Protein AF-A0A0N4WPA4-F1 (afdb_monomer)

Structure (mmCIF, N/CA/C/O backbone):
data_AF-A0A0N4WPA4-F1
#
_entry.id   AF-A0A0N4WPA4-F1
#
loop_
_atom_site.group_PDB
_atom_site.id
_atom_site.type_symbol
_atom_site.label_atom_id
_atom_site.label_alt_id
_atom_site.label_comp_id
_atom_site.label_asym_id
_atom_site.label_entity_id
_atom_site.label_seq_id
_atom_site.pdbx_PDB_ins_code
_atom_site.Cartn_x
_atom_site.Cartn_y
_atom_site.Cartn_z
_atom_site.occupancy
_atom_site.B_iso_or_equiv
_atom_site.auth_seq_id
_atom_site.auth_comp_id
_atom_site.auth_asym_id
_atom_site.auth_atom_id
_atom_site.pdbx_PDB_model_num
ATOM 1 N N . MET A 1 1 ? 16.929 13.383 -4.231 1.00 65.62 1 MET A N 1
ATOM 2 C CA . MET A 1 1 ? 15.760 14.292 -4.254 1.00 65.62 1 MET A CA 1
ATOM 3 C C . MET A 1 1 ? 14.471 13.549 -4.596 1.00 65.62 1 MET A C 1
ATOM 5 O O . MET A 1 1 ? 13.551 13.613 -3.799 1.00 65.62 1 MET A O 1
ATOM 9 N N . LEU A 1 2 ? 14.405 12.809 -5.712 1.00 80.56 2 LEU A N 1
ATOM 10 C CA . LEU A 1 2 ? 13.180 12.105 -6.124 1.00 80.56 2 LEU A CA 1
ATOM 11 C C . LEU A 1 2 ? 12.723 11.009 -5.141 1.00 80.56 2 LEU A C 1
ATOM 13 O O . LEU A 1 2 ? 11.543 10.954 -4.820 1.00 80.56 2 LEU A O 1
ATOM 17 N N . GLU A 1 3 ? 13.643 10.193 -4.616 1.00 82.75 3 GLU A N 1
ATOM 18 C CA . GLU A 1 3 ? 13.285 9.156 -3.630 1.00 82.75 3 GLU A CA 1
ATOM 19 C C . GLU A 1 3 ? 12.737 9.751 -2.328 1.00 82.75 3 GLU A C 1
ATOM 21 O O . GLU A 1 3 ? 11.674 9.350 -1.883 1.00 82.75 3 GLU A O 1
ATOM 26 N N . GLN A 1 4 ? 13.339 10.822 -1.803 1.00 86.81 4 GLN A N 1
ATOM 27 C CA . GLN A 1 4 ? 12.807 11.513 -0.619 1.00 86.81 4 GLN A CA 1
ATOM 28 C C . GLN A 1 4 ? 11.392 12.076 -0.835 1.00 86.81 4 GLN A C 1
ATOM 30 O O . GLN A 1 4 ? 10.603 12.133 0.103 1.00 86.81 4 GLN A O 1
ATOM 35 N N . ILE A 1 5 ? 11.063 12.520 -2.054 1.00 90.19 5 ILE A N 1
ATOM 36 C CA . ILE A 1 5 ? 9.708 12.986 -2.387 1.00 90.19 5 ILE A CA 1
ATOM 37 C C . ILE A 1 5 ? 8.731 11.805 -2.397 1.00 90.19 5 ILE A C 1
ATOM 39 O O . ILE A 1 5 ? 7.634 11.926 -1.857 1.00 90.19 5 ILE A O 1
ATOM 43 N N . LYS A 1 6 ? 9.132 10.658 -2.961 1.00 86.88 6 LYS A N 1
ATOM 44 C CA . LYS A 1 6 ? 8.326 9.429 -2.930 1.00 86.88 6 LYS A CA 1
ATOM 45 C C . LYS A 1 6 ? 8.116 8.937 -1.503 1.00 86.88 6 LYS A C 1
ATOM 47 O O . 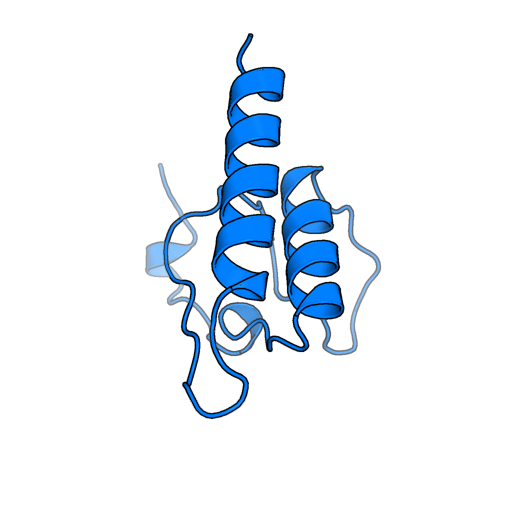LYS A 1 6 ? 6.998 8.590 -1.156 1.00 86.88 6 LYS A O 1
ATOM 52 N N . ASP A 1 7 ? 9.154 8.938 -0.676 1.00 90.44 7 ASP A N 1
ATOM 53 C CA . ASP A 1 7 ? 9.068 8.500 0.720 1.00 90.44 7 ASP A CA 1
ATOM 54 C C . ASP A 1 7 ? 8.106 9.390 1.510 1.00 90.44 7 ASP A C 1
ATOM 56 O O . ASP A 1 7 ? 7.222 8.891 2.196 1.00 90.44 7 ASP A O 1
ATOM 60 N N . LYS A 1 8 ? 8.197 10.716 1.331 1.00 93.75 8 LYS A N 1
ATOM 61 C CA . LYS A 1 8 ? 7.231 11.658 1.914 1.00 93.75 8 LYS A CA 1
ATOM 62 C C . LYS A 1 8 ? 5.802 11.388 1.453 1.00 93.75 8 LYS A C 1
ATOM 64 O O . LYS A 1 8 ? 4.890 11.474 2.265 1.00 93.75 8 LYS A O 1
ATOM 69 N N . PHE A 1 9 ? 5.608 11.076 0.172 1.00 91.81 9 PHE A N 1
ATOM 70 C CA . PHE A 1 9 ? 4.294 10.711 -0.353 1.00 91.81 9 PHE A CA 1
ATOM 71 C C . PHE A 1 9 ? 3.743 9.449 0.325 1.00 91.81 9 PHE A C 1
ATOM 73 O O . PHE A 1 9 ? 2.607 9.473 0.788 1.00 91.81 9 PHE A O 1
ATOM 80 N N . TRP A 1 10 ? 4.538 8.379 0.421 1.00 92.56 10 TRP A N 1
ATOM 81 C CA . TRP A 1 10 ? 4.109 7.122 1.044 1.00 92.56 10 TRP A CA 1
ATOM 82 C C . TRP A 1 10 ? 3.804 7.286 2.531 1.00 92.56 10 TRP A C 1
ATOM 84 O O . TRP A 1 10 ? 2.760 6.825 2.977 1.00 92.56 10 TRP A O 1
ATOM 94 N N . ASN A 1 11 ? 4.647 8.014 3.265 1.00 94.00 11 ASN A N 1
ATOM 95 C CA . ASN A 1 11 ? 4.415 8.294 4.682 1.00 94.00 11 ASN A CA 1
ATOM 96 C C . ASN A 1 11 ? 3.125 9.096 4.901 1.00 94.00 11 ASN A C 1
ATOM 98 O O . ASN A 1 11 ? 2.351 8.784 5.796 1.00 94.00 11 ASN A O 1
ATOM 102 N N . LEU A 1 12 ? 2.873 10.110 4.066 1.00 95.31 12 LEU A N 1
ATOM 103 C CA . LEU A 1 12 ? 1.652 10.909 4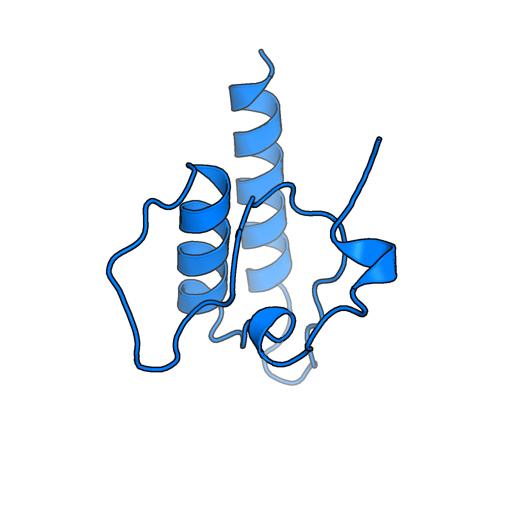.167 1.00 95.31 12 LEU A CA 1
ATOM 104 C C . LEU A 1 12 ? 0.405 10.089 3.816 1.00 95.31 12 LEU A C 1
ATOM 106 O O . LEU A 1 12 ? -0.636 10.255 4.444 1.00 95.31 12 LEU A O 1
ATOM 110 N N . LEU A 1 13 ? 0.493 9.220 2.806 1.00 93.50 13 LEU A N 1
ATOM 111 C CA . LEU A 1 13 ? -0.608 8.333 2.439 1.00 93.50 13 LEU A CA 1
ATOM 112 C C . LEU A 1 13 ? -0.939 7.368 3.585 1.00 93.50 13 LEU A C 1
ATOM 114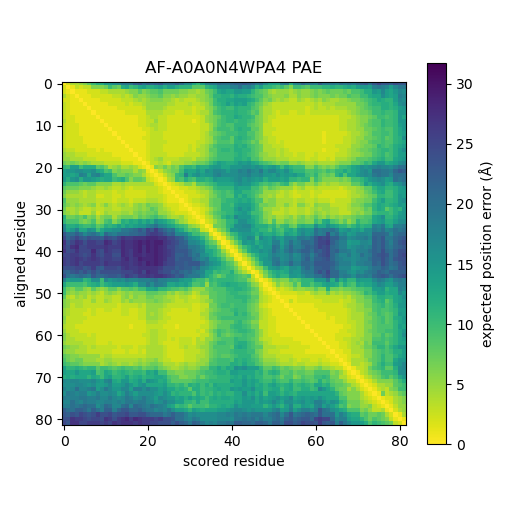 O O . LEU A 1 13 ? -2.113 7.183 3.898 1.00 93.50 13 LEU A O 1
ATOM 118 N N . ASP A 1 14 ? 0.084 6.791 4.212 1.00 93.31 14 ASP 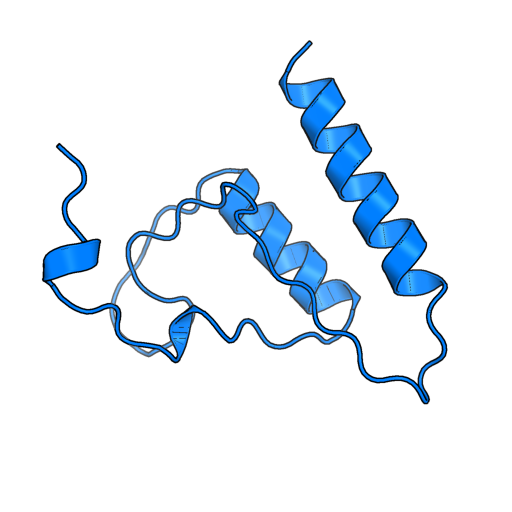A N 1
ATOM 119 C CA . ASP A 1 14 ? -0.048 5.890 5.358 1.00 93.31 14 ASP A CA 1
ATOM 120 C C . ASP A 1 14 ? -0.728 6.582 6.550 1.00 93.31 14 ASP A C 1
ATOM 122 O O . ASP A 1 14 ? -1.777 6.128 7.011 1.00 93.31 14 ASP A O 1
ATOM 126 N N . GLU A 1 15 ? -0.216 7.751 6.949 1.00 94.69 15 GLU A N 1
ATOM 127 C CA . GLU A 1 15 ? -0.777 8.581 8.022 1.00 94.69 15 GLU A CA 1
ATOM 128 C C . GLU A 1 15 ? -2.249 8.921 7.761 1.00 94.69 15 GLU A C 1
ATOM 130 O O . GLU A 1 15 ? -3.109 8.722 8.619 1.00 94.69 15 GLU A O 1
ATOM 135 N N . LYS A 1 16 ? -2.572 9.377 6.544 1.00 92.88 16 LYS A N 1
ATOM 136 C CA . LYS A 1 16 ? -3.944 9.763 6.192 1.00 92.88 16 LYS A CA 1
ATOM 137 C C . LYS A 1 16 ? -4.902 8.586 6.140 1.00 92.88 16 LYS A C 1
ATOM 139 O O . LYS A 1 16 ? -6.085 8.773 6.392 1.00 92.88 16 LYS A O 1
ATOM 144 N N . THR A 1 17 ? -4.409 7.393 5.828 1.00 91.94 17 THR A N 1
ATOM 145 C CA . THR A 1 17 ? -5.230 6.176 5.831 1.00 91.94 17 THR A CA 1
ATOM 146 C C . THR A 1 17 ? -5.513 5.724 7.261 1.00 91.94 17 THR A C 1
ATOM 148 O O . THR A 1 17 ? -6.647 5.366 7.562 1.00 91.94 17 THR A O 1
ATOM 151 N N . ALA A 1 18 ? -4.526 5.834 8.158 1.00 90.81 18 ALA A N 1
ATOM 152 C CA . ALA A 1 18 ? -4.680 5.516 9.578 1.00 90.81 18 ALA A CA 1
ATOM 153 C C . ALA A 1 18 ? -5.671 6.442 10.313 1.00 90.81 18 ALA A C 1
ATOM 155 O O . ALA A 1 18 ? -6.270 6.037 11.307 1.00 90.81 18 ALA A O 1
ATOM 156 N N . GLU A 1 19 ? -5.843 7.682 9.843 1.00 91.25 19 GLU A N 1
ATOM 157 C CA . GLU A 1 19 ? -6.812 8.643 10.393 1.00 91.25 19 GLU A CA 1
ATOM 158 C C . GLU A 1 19 ? -8.275 8.310 10.042 1.00 91.25 19 GLU A C 1
ATOM 160 O O . GLU A 1 19 ? -9.190 8.824 10.692 1.00 91.25 19 GLU A O 1
ATOM 165 N N . VAL A 1 20 ? -8.519 7.477 9.024 1.00 89.62 20 VAL A N 1
ATOM 166 C CA . VAL A 1 20 ? -9.881 7.133 8.598 1.00 89.62 20 VAL A CA 1
ATOM 167 C C . VAL A 1 20 ? -10.523 6.182 9.605 1.00 89.62 20 VAL A C 1
ATOM 169 O O . VAL A 1 20 ? -9.942 5.182 10.027 1.00 89.62 20 VAL A O 1
ATOM 172 N N . LEU A 1 21 ? -11.764 6.480 9.990 1.00 81.31 21 LEU A N 1
ATOM 173 C CA . LEU A 1 21 ? -12.512 5.647 10.924 1.00 81.31 21 LEU A CA 1
ATOM 174 C C . LEU A 1 21 ? -12.812 4.274 10.306 1.00 81.31 21 LEU A C 1
ATOM 17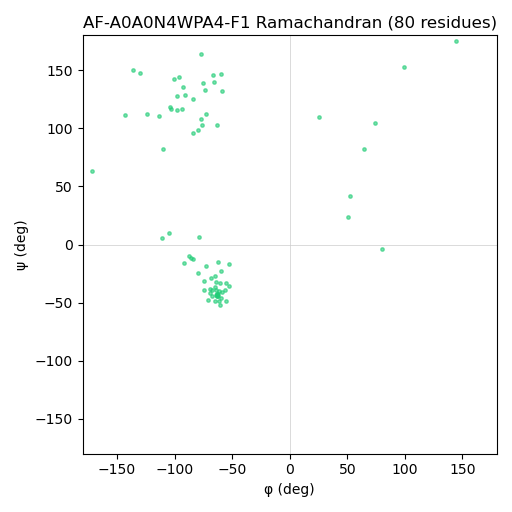6 O O . LEU A 1 21 ? -13.262 4.181 9.170 1.00 81.31 21 LEU A O 1
ATOM 180 N N . LEU A 1 22 ? -12.701 3.211 11.109 1.00 71.75 22 LEU A N 1
ATOM 181 C CA . LEU A 1 22 ? -13.015 1.815 10.739 1.00 71.75 22 LEU A CA 1
ATOM 182 C C . LEU A 1 22 ? -14.416 1.592 10.129 1.00 71.75 22 LEU A C 1
ATOM 184 O O . LEU A 1 22 ? -14.679 0.534 9.566 1.00 71.75 22 LEU A O 1
ATOM 188 N N . GLN A 1 23 ? -15.332 2.547 10.293 1.00 74.62 23 GLN A N 1
ATOM 189 C CA . GLN A 1 23 ? -16.705 2.486 9.783 1.00 74.62 23 GLN A CA 1
ATOM 190 C C . GLN A 1 23 ? -16.832 3.021 8.348 1.00 74.62 23 GLN A C 1
ATOM 192 O O . GLN A 1 23 ? -17.881 2.855 7.726 1.00 74.62 23 GLN A O 1
ATOM 197 N N . GLU A 1 24 ? -15.785 3.653 7.816 1.00 79.56 24 GLU A N 1
ATOM 198 C CA . GLU A 1 24 ? -15.756 4.227 6.476 1.00 79.56 24 GLU A CA 1
ATOM 199 C C . GLU A 1 24 ? -15.029 3.299 5.495 1.00 79.56 24 GLU A C 1
ATOM 201 O O . GLU A 1 24 ? -14.044 2.638 5.825 1.00 79.56 24 GLU A O 1
ATOM 206 N N . ALA A 1 25 ? -15.524 3.232 4.258 1.00 83.38 25 ALA A N 1
ATOM 207 C CA . ALA A 1 25 ? -14.874 2.468 3.202 1.00 83.38 25 ALA A CA 1
ATOM 208 C C . ALA A 1 25 ? -13.767 3.304 2.545 1.00 83.38 25 ALA A C 1
ATOM 210 O O . ALA A 1 25 ? -14.033 4.386 2.020 1.00 83.38 25 ALA A O 1
ATOM 211 N N . ILE A 1 26 ? -12.543 2.773 2.511 1.00 88.38 26 ILE A N 1
ATOM 212 C CA . ILE A 1 26 ? -11.395 3.418 1.865 1.00 88.38 26 ILE A CA 1
ATOM 213 C C . ILE A 1 26 ? -11.191 2.829 0.472 1.00 88.38 26 ILE A C 1
ATOM 215 O O . ILE A 1 26 ? -11.057 1.616 0.300 1.00 88.38 26 ILE A O 1
ATOM 219 N N . VAL A 1 27 ? -11.116 3.703 -0.533 1.00 88.12 27 VAL A N 1
ATOM 220 C CA . VAL A 1 27 ? -10.700 3.339 -1.891 1.00 88.12 27 VAL A CA 1
ATOM 221 C C . VAL A 1 27 ? -9.527 4.219 -2.294 1.00 88.12 27 VAL A C 1
ATOM 223 O O . VAL A 1 27 ? -9.687 5.416 -2.520 1.00 88.12 27 VAL A O 1
ATOM 226 N N . VAL A 1 28 ? -8.349 3.610 -2.435 1.00 87.94 28 VAL A N 1
ATOM 227 C CA . VAL A 1 28 ? -7.162 4.278 -2.979 1.00 87.94 28 VAL A CA 1
ATOM 228 C C . VAL A 1 28 ? -7.019 3.922 -4.450 1.00 87.94 28 VAL A C 1
ATOM 230 O O . VAL A 1 28 ? -6.816 2.763 -4.813 1.00 87.94 28 VAL A O 1
ATOM 233 N N . ALA A 1 29 ? -7.133 4.932 -5.308 1.00 87.88 29 ALA A N 1
ATOM 234 C CA . ALA A 1 29 ? -7.038 4.789 -6.753 1.00 87.88 29 ALA A CA 1
ATOM 235 C C . ALA A 1 29 ? -6.064 5.816 -7.337 1.00 87.88 29 ALA A C 1
ATOM 237 O O . ALA A 1 29 ? -5.940 6.935 -6.847 1.00 87.88 29 ALA A O 1
ATOM 238 N N . GLY A 1 30 ? -5.378 5.432 -8.410 1.00 85.69 30 GLY A N 1
ATOM 239 C CA . GLY A 1 30 ? -4.408 6.279 -9.098 1.00 85.69 30 GLY A CA 1
ATOM 240 C C . GLY A 1 30 ? -3.233 5.474 -9.641 1.00 85.69 30 GLY A C 1
ATOM 241 O O . GLY A 1 30 ? -3.114 4.269 -9.408 1.00 85.69 30 GLY A O 1
ATOM 242 N N . ASN A 1 31 ? -2.349 6.142 -10.379 1.00 82.12 31 ASN A N 1
ATOM 243 C CA . ASN A 1 31 ? -1.082 5.547 -10.781 1.00 82.12 31 ASN A CA 1
ATOM 244 C C . ASN A 1 31 ? -0.050 5.723 -9.657 1.00 82.12 31 ASN A C 1
ATOM 246 O O . ASN A 1 31 ? 0.609 6.754 -9.566 1.00 82.12 31 ASN A O 1
ATOM 250 N N . LEU A 1 32 ? 0.104 4.697 -8.820 1.00 82.50 32 LEU A N 1
ATOM 251 C CA . LEU A 1 32 ? 1.088 4.681 -7.731 1.00 82.50 32 LEU A CA 1
ATOM 252 C C . LEU A 1 32 ? 2.517 4.357 -8.212 1.00 82.50 32 LEU A C 1
ATOM 254 O O . LEU A 1 32 ? 3.412 4.163 -7.392 1.00 82.50 32 LEU A O 1
ATOM 258 N N . ASN A 1 33 ? 2.745 4.263 -9.532 1.00 77.00 33 ASN A N 1
ATOM 259 C CA . ASN A 1 33 ? 4.030 3.919 -10.155 1.00 77.00 33 ASN A CA 1
ATOM 260 C C . ASN A 1 33 ? 4.679 2.641 -9.587 1.00 77.00 33 ASN A C 1
ATOM 262 O O . ASN A 1 33 ? 5.898 2.453 -9.655 1.00 77.00 33 ASN A O 1
ATOM 266 N N . GLY A 1 34 ? 3.862 1.755 -9.017 1.00 68.38 34 GLY A N 1
ATOM 267 C CA . GLY A 1 34 ? 4.229 0.375 -8.769 1.00 68.38 34 GLY A CA 1
ATOM 268 C C . GLY A 1 34 ? 4.149 -0.356 -10.089 1.00 68.38 34 GLY A C 1
ATOM 269 O O . GLY A 1 34 ? 3.054 -0.588 -10.604 1.00 68.38 34 GLY A O 1
ATOM 270 N N . HIS A 1 35 ? 5.310 -0.692 -10.642 1.00 58.47 35 HIS A N 1
ATOM 271 C CA . HIS A 1 35 ? 5.350 -1.528 -11.826 1.00 58.47 35 HIS A CA 1
ATOM 272 C C . HIS A 1 35 ? 5.075 -2.948 -11.363 1.00 58.47 35 HIS A C 1
ATOM 274 O O . HIS A 1 35 ? 5.913 -3.593 -10.736 1.00 58.47 35 HIS A O 1
ATOM 280 N N . LYS A 1 36 ? 3.844 -3.383 -11.599 1.00 53.22 36 LYS A N 1
ATOM 281 C CA . LYS A 1 36 ? 3.435 -4.773 -11.473 1.00 53.22 36 LYS A CA 1
ATOM 282 C C . LYS A 1 36 ? 3.181 -5.243 -12.890 1.00 53.22 36 LYS A C 1
ATOM 284 O O . LYS A 1 36 ? 2.040 -5.218 -13.352 1.00 53.22 36 LYS A O 1
ATOM 289 N N . ASP A 1 37 ? 4.251 -5.614 -13.587 1.00 47.41 37 ASP A N 1
ATOM 290 C CA . ASP A 1 37 ? 4.079 -6.499 -14.728 1.00 47.41 37 ASP A CA 1
ATOM 291 C C . ASP A 1 37 ? 3.524 -7.804 -14.169 1.00 47.41 37 ASP A C 1
ATOM 293 O O . ASP A 1 37 ? 4.227 -8.589 -13.545 1.00 47.41 37 ASP A O 1
ATOM 297 N N . VAL A 1 38 ? 2.215 -7.962 -14.364 1.00 43.72 38 VAL A N 1
ATOM 298 C CA . VAL A 1 38 ? 1.416 -9.143 -14.046 1.00 43.72 38 VAL A CA 1
ATOM 299 C C . VAL A 1 38 ? 1.144 -9.353 -12.545 1.00 43.72 38 VAL A C 1
ATOM 301 O O . VAL A 1 38 ? 1.974 -9.771 -11.753 1.00 43.72 38 VAL A O 1
ATOM 304 N N . ALA A 1 39 ? -0.103 -9.033 -12.189 1.00 49.72 39 ALA A N 1
ATOM 305 C CA . ALA A 1 39 ? -0.926 -9.572 -11.105 1.00 49.72 39 ALA A CA 1
ATOM 306 C C . ALA A 1 39 ? -0.227 -10.190 -9.871 1.00 49.72 39 ALA A C 1
ATOM 308 O O . ALA A 1 39 ? 0.235 -11.327 -9.878 1.00 49.72 39 ALA A O 1
ATOM 309 N N . ALA A 1 40 ? -0.324 -9.491 -8.738 1.00 51.97 40 ALA A N 1
ATOM 310 C CA . ALA A 1 40 ? -0.133 -10.086 -7.420 1.00 51.97 40 ALA A CA 1
ATOM 311 C C . ALA A 1 40 ? -1.127 -11.239 -7.169 1.00 51.97 40 ALA A C 1
ATOM 313 O O . ALA A 1 40 ? -2.339 -11.067 -7.323 1.00 51.97 40 ALA A O 1
ATOM 314 N N . MET A 1 41 ? -0.560 -12.350 -6.689 1.00 51.03 41 MET A N 1
ATOM 315 C CA . MET A 1 41 ? -1.189 -13.458 -5.960 1.00 51.03 41 MET A CA 1
ATOM 316 C C . MET A 1 41 ? -2.225 -14.287 -6.731 1.00 51.03 41 MET A C 1
ATOM 318 O O . MET A 1 41 ? -3.435 -14.137 -6.569 1.00 51.03 41 MET A O 1
ATOM 322 N N . GLY A 1 42 ? -1.717 -15.242 -7.515 1.00 38.50 42 GLY A N 1
ATOM 323 C CA . GLY A 1 42 ? -2.522 -16.271 -8.171 1.00 38.50 42 GLY A CA 1
ATOM 324 C C . GLY A 1 42 ? -1.694 -17.369 -8.845 1.00 38.50 42 GLY A C 1
ATOM 325 O O . GLY A 1 42 ? -1.763 -17.527 -10.055 1.00 38.50 42 GLY A O 1
ATOM 326 N N . GLY A 1 43 ? -0.915 -18.134 -8.075 1.00 41.44 43 GLY A N 1
ATOM 327 C CA . GLY A 1 43 ? -0.607 -19.537 -8.401 1.00 41.44 43 GLY A CA 1
ATOM 328 C C . GLY A 1 43 ? 0.479 -19.883 -9.430 1.00 41.44 43 GLY A C 1
ATOM 329 O O . GLY A 1 43 ? 0.752 -21.068 -9.574 1.00 41.44 43 GLY A O 1
ATOM 330 N N . PHE A 1 44 ? 1.129 -18.940 -10.117 1.00 41.19 44 PHE A N 1
ATOM 331 C CA . PHE A 1 44 ? 2.158 -19.287 -11.110 1.00 41.19 44 PHE A CA 1
ATOM 332 C C . PHE A 1 44 ? 3.326 -18.289 -11.108 1.00 41.19 44 PHE A C 1
ATOM 334 O O . PHE A 1 44 ? 3.163 -17.153 -11.538 1.00 41.19 44 PHE A O 1
ATOM 341 N N . GLY A 1 45 ? 4.508 -18.729 -10.662 1.00 42.47 45 GLY A N 1
ATOM 342 C CA . GLY A 1 45 ? 5.795 -18.064 -10.927 1.00 42.47 45 GLY A CA 1
ATOM 343 C C . GLY A 1 45 ? 6.368 -17.166 -9.819 1.00 42.47 45 GLY A C 1
ATOM 344 O O . GLY A 1 45 ? 5.643 -16.616 -8.995 1.00 42.47 45 GLY A O 1
ATOM 345 N N . TYR A 1 46 ? 7.702 -17.056 -9.818 1.00 41.97 46 TYR A N 1
ATOM 346 C CA . TYR A 1 46 ? 8.523 -16.180 -8.970 1.00 41.97 46 TYR A CA 1
ATOM 347 C C . TYR A 1 46 ? 8.778 -14.859 -9.723 1.00 41.97 46 TYR A C 1
ATOM 349 O O . TYR A 1 46 ? 9.114 -14.906 -10.906 1.00 41.97 46 TYR A O 1
ATOM 357 N N . TRP A 1 47 ? 8.643 -13.699 -9.066 1.00 62.62 47 TRP A N 1
ATOM 358 C CA . TRP A 1 47 ? 8.680 -12.373 -9.715 1.00 62.62 47 TRP A CA 1
ATOM 359 C C . TRP A 1 47 ? 9.528 -11.364 -8.924 1.00 62.62 47 TRP A C 1
ATOM 361 O O . TRP A 1 47 ? 9.590 -11.447 -7.699 1.00 62.62 47 TRP A O 1
ATOM 371 N N . SER A 1 48 ? 10.145 -10.387 -9.603 1.00 55.16 48 SER A N 1
ATOM 372 C CA . SER A 1 48 ? 10.847 -9.266 -8.958 1.00 55.16 48 SER A CA 1
ATOM 373 C C . SER A 1 48 ? 9.913 -8.067 -8.801 1.00 55.16 48 SER A C 1
ATOM 375 O O . SER A 1 48 ? 9.467 -7.487 -9.793 1.00 55.16 48 SER A O 1
ATOM 377 N N . LEU A 1 49 ? 9.635 -7.670 -7.564 1.00 64.56 49 LEU A N 1
ATOM 378 C CA . LEU A 1 49 ? 8.960 -6.409 -7.278 1.00 64.56 49 LEU A CA 1
ATOM 379 C C . LEU A 1 49 ? 9.958 -5.261 -7.461 1.00 64.56 49 LEU A C 1
ATOM 381 O O . LEU A 1 49 ? 11.113 -5.367 -7.056 1.00 64.56 49 LEU A O 1
ATOM 385 N N . ASN A 1 50 ? 9.525 -4.154 -8.067 1.00 74.25 50 ASN A N 1
ATOM 386 C CA . ASN A 1 50 ? 10.269 -2.908 -7.907 1.00 74.25 50 ASN A CA 1
ATOM 387 C C . ASN A 1 50 ? 9.970 -2.311 -6.520 1.00 74.25 50 ASN A C 1
ATOM 389 O O . ASN A 1 50 ? 8.974 -2.665 -5.889 1.00 74.25 50 ASN A O 1
ATOM 393 N N . THR A 1 51 ? 10.789 -1.366 -6.061 1.00 79.81 51 THR A N 1
ATOM 394 C CA . THR A 1 51 ? 10.657 -0.752 -4.726 1.00 79.81 51 THR A CA 1
ATOM 395 C C . THR A 1 51 ? 9.252 -0.195 -4.449 1.00 79.81 51 THR A C 1
ATOM 397 O O . THR A 1 51 ? 8.742 -0.303 -3.342 1.00 79.81 51 THR A O 1
ATOM 400 N N . ASN A 1 52 ? 8.571 0.360 -5.457 1.00 80.81 52 ASN A N 1
ATOM 401 C CA . ASN A 1 52 ? 7.192 0.837 -5.298 1.00 80.81 52 ASN A CA 1
ATOM 402 C C . ASN A 1 52 ? 6.169 -0.311 -5.229 1.00 80.81 52 ASN A C 1
ATOM 404 O O . ASN A 1 52 ? 5.133 -0.180 -4.586 1.00 80.81 52 ASN A O 1
ATOM 408 N N . GLY A 1 53 ? 6.433 -1.429 -5.905 1.00 81.00 53 GLY A N 1
ATOM 409 C CA . GLY A 1 53 ? 5.624 -2.640 -5.847 1.00 81.00 53 GLY A CA 1
ATOM 410 C C . GLY A 1 53 ? 5.614 -3.261 -4.452 1.00 81.00 53 GLY A C 1
ATOM 411 O O . GLY A 1 53 ? 4.545 -3.685 -4.011 1.00 81.00 53 GLY A O 1
ATOM 412 N N . GLU A 1 54 ? 6.762 -3.251 -3.767 1.00 83.06 54 GLU A N 1
ATOM 413 C CA . GLU A 1 54 ? 6.902 -3.641 -2.355 1.00 83.06 54 GLU A CA 1
ATOM 414 C C . GLU A 1 54 ? 6.138 -2.679 -1.440 1.00 83.06 54 GLU A C 1
ATOM 416 O O . GLU A 1 54 ? 5.290 -3.126 -0.674 1.00 83.06 54 GLU A O 1
ATOM 421 N N . ARG A 1 55 ? 6.320 -1.361 -1.612 1.00 87.88 55 ARG A N 1
ATOM 422 C CA . ARG A 1 55 ? 5.599 -0.337 -0.827 1.00 87.88 55 ARG A CA 1
ATOM 423 C C . ARG A 1 55 ? 4.080 -0.462 -0.922 1.00 87.88 55 ARG A C 1
ATOM 425 O O . ARG A 1 55 ? 3.389 -0.309 0.074 1.00 87.88 55 ARG A O 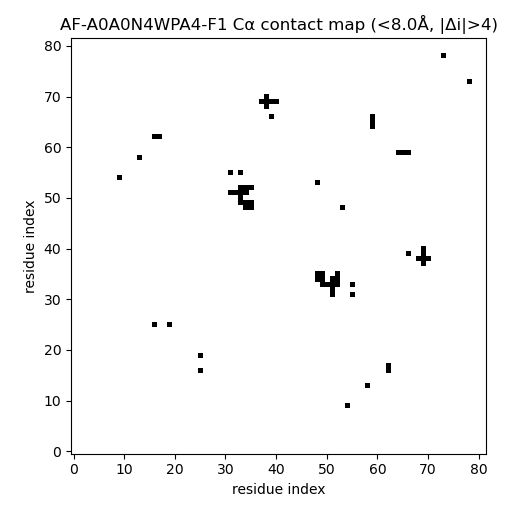1
ATOM 432 N N . ILE A 1 56 ? 3.545 -0.784 -2.104 1.00 87.69 56 ILE A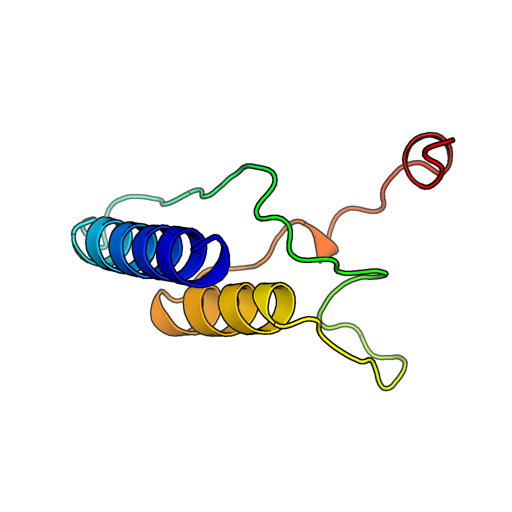 N 1
ATOM 433 C CA . ILE A 1 56 ? 2.102 -1.028 -2.276 1.00 87.69 56 ILE A CA 1
ATOM 434 C C . ILE A 1 56 ? 1.642 -2.264 -1.495 1.00 87.69 56 ILE A C 1
ATOM 436 O O . ILE A 1 56 ? 0.505 -2.289 -1.034 1.00 87.69 56 ILE A O 1
ATOM 440 N N . LEU A 1 57 ? 2.467 -3.314 -1.417 1.00 85.06 57 LEU A N 1
ATOM 441 C CA . LEU A 1 57 ? 2.115 -4.524 -0.671 1.00 85.06 57 LEU A CA 1
ATOM 442 C C . LEU A 1 57 ? 2.128 -4.255 0.831 1.00 85.06 57 LEU A C 1
ATOM 444 O O . LEU A 1 57 ? 1.153 -4.586 1.491 1.00 85.06 57 LEU A O 1
ATOM 448 N N . GLU A 1 58 ? 3.180 -3.612 1.332 1.00 89.31 58 GLU A N 1
ATOM 449 C CA . GLU A 1 58 ? 3.311 -3.243 2.744 1.00 89.31 58 GLU A CA 1
ATOM 450 C C . GLU A 1 58 ? 2.176 -2.313 3.192 1.00 89.31 58 GLU A C 1
ATOM 452 O O . GLU A 1 58 ? 1.519 -2.586 4.190 1.00 89.31 58 GLU A O 1
ATOM 457 N N . TYR A 1 59 ? 1.862 -1.285 2.397 1.00 89.94 59 TYR A N 1
ATOM 458 C CA . TYR A 1 59 ? 0.734 -0.385 2.650 1.00 89.94 59 TYR A CA 1
ATOM 459 C C . TYR A 1 59 ? -0.625 -1.106 2.641 1.00 89.94 59 TYR A C 1
ATOM 461 O O . TYR A 1 59 ? -1.512 -0.802 3.435 1.00 89.94 59 TYR A O 1
ATOM 469 N N . ALA A 1 60 ? -0.830 -2.059 1.727 1.00 88.81 60 ALA A N 1
ATOM 470 C CA . ALA A 1 60 ? -2.084 -2.806 1.690 1.00 88.81 60 ALA A CA 1
ATOM 471 C C . ALA A 1 60 ? -2.226 -3.738 2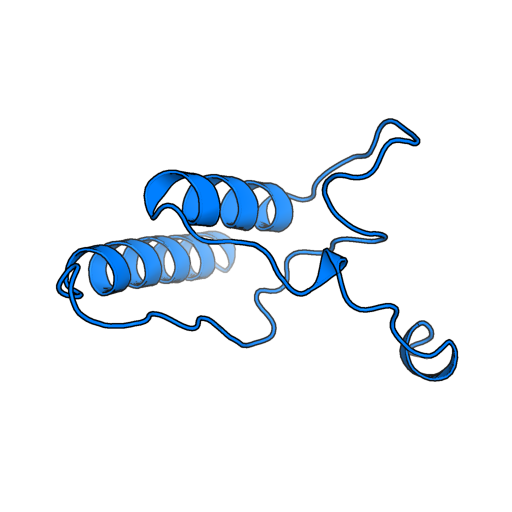.904 1.00 88.81 60 ALA A C 1
ATOM 473 O O . ALA A 1 60 ? -3.320 -3.861 3.448 1.00 88.81 60 ALA A O 1
ATOM 474 N N . ASP A 1 61 ? -1.129 -4.364 3.330 1.00 88.75 61 ASP A N 1
ATOM 475 C CA . ASP A 1 61 ? -1.090 -5.248 4.496 1.00 88.75 61 ASP A CA 1
ATOM 476 C C . ASP A 1 61 ? -1.320 -4.470 5.804 1.00 88.75 61 ASP A C 1
ATOM 478 O O . ASP A 1 61 ? -2.155 -4.872 6.614 1.00 88.75 61 ASP A O 1
ATOM 482 N N . SER A 1 62 ? -0.683 -3.301 5.972 1.00 91.19 62 SER A N 1
ATOM 483 C CA . SER A 1 62 ? -0.803 -2.479 7.188 1.00 91.19 62 SER A CA 1
ATOM 484 C C . SER A 1 62 ? -2.217 -1.940 7.434 1.00 91.19 62 SER A C 1
ATOM 486 O O . SER A 1 62 ? -2.638 -1.830 8.586 1.00 91.19 62 SER A O 1
ATOM 488 N N . HIS A 1 63 ? -2.971 -1.656 6.367 1.00 89.00 63 HIS A N 1
ATOM 489 C CA . HIS A 1 63 ? -4.336 -1.112 6.438 1.00 89.00 63 HIS A CA 1
ATOM 490 C C . HIS A 1 63 ? -5.432 -2.143 6.135 1.00 89.00 63 HIS A C 1
ATOM 492 O O . HIS A 1 63 ? -6.596 -1.772 5.978 1.00 89.00 63 HIS A O 1
ATOM 498 N N . ASN A 1 64 ? -5.089 -3.435 6.039 1.00 88.25 64 ASN A N 1
ATOM 499 C CA . ASN A 1 64 ? -6.025 -4.514 5.692 1.00 88.25 64 ASN A CA 1
ATOM 500 C C . ASN A 1 64 ? -6.819 -4.229 4.391 1.00 88.25 64 ASN A C 1
ATOM 502 O O . ASN A 1 64 ? -8.028 -4.460 4.295 1.00 88.25 64 ASN A O 1
ATOM 506 N N . LEU A 1 65 ? -6.134 -3.694 3.377 1.00 87.88 65 LEU A N 1
ATOM 507 C CA . LEU A 1 65 ? -6.702 -3.333 2.080 1.00 87.88 65 LEU A CA 1
ATOM 508 C C . LEU A 1 65 ? -6.495 -4.447 1.048 1.00 87.88 65 LEU A C 1
ATOM 510 O O . LEU A 1 65 ? -5.449 -5.089 0.964 1.00 87.88 65 LEU A O 1
ATOM 514 N N . ALA A 1 66 ? -7.477 -4.627 0.165 1.00 85.44 66 ALA A N 1
ATOM 515 C CA . ALA A 1 66 ? -7.357 -5.543 -0.964 1.00 85.44 66 ALA A CA 1
ATOM 516 C C . ALA A 1 66 ? -6.802 -4.832 -2.210 1.00 85.44 66 ALA A C 1
ATOM 518 O O . ALA A 1 66 ? -7.355 -3.838 -2.683 1.00 85.44 66 ALA A O 1
ATOM 519 N N . ILE A 1 67 ? -5.755 -5.391 -2.824 1.00 83.06 67 ILE A N 1
ATOM 520 C CA . ILE A 1 67 ? -5.236 -4.894 -4.107 1.00 83.06 67 ILE A CA 1
ATOM 521 C C . ILE A 1 67 ? -6.111 -5.421 -5.246 1.00 83.06 67 ILE A C 1
ATOM 523 O O . ILE A 1 67 ? -5.944 -6.540 -5.727 1.00 83.06 67 ILE A O 1
ATOM 527 N N . ILE A 1 68 ? -7.039 -4.589 -5.714 1.00 81.25 68 ILE A N 1
ATOM 528 C CA . ILE A 1 68 ? -8.024 -4.988 -6.729 1.00 81.25 68 ILE A CA 1
ATOM 529 C C . ILE A 1 68 ? -7.488 -4.982 -8.166 1.00 81.25 68 ILE A C 1
ATOM 531 O O . ILE A 1 68 ? -7.999 -5.719 -9.004 1.00 81.25 68 ILE A O 1
ATOM 535 N N . ASN A 1 69 ? -6.443 -4.202 -8.471 1.00 70.69 69 ASN A N 1
ATOM 536 C CA . ASN A 1 69 ? -5.930 -4.040 -9.843 1.00 70.69 69 ASN A CA 1
ATOM 537 C C . ASN A 1 69 ? -5.469 -5.373 -10.476 1.00 70.69 69 ASN A C 1
ATOM 539 O O . ASN A 1 69 ? -5.452 -5.521 -11.691 1.00 70.69 69 ASN A O 1
ATOM 543 N N . THR A 1 70 ? -5.138 -6.374 -9.659 1.00 61.41 70 THR A N 1
ATOM 544 C CA . THR A 1 70 ? -4.685 -7.704 -10.102 1.00 61.41 70 THR A CA 1
ATOM 545 C C . THR A 1 70 ? -5.837 -8.652 -10.426 1.00 61.41 70 THR A C 1
ATOM 547 O O . THR A 1 70 ? -5.632 -9.686 -11.056 1.00 61.41 70 THR A O 1
ATOM 550 N N . ARG A 1 71 ? -7.064 -8.287 -10.038 1.00 63.66 71 ARG A N 1
ATOM 551 C CA . ARG A 1 71 ? -8.296 -9.006 -10.383 1.00 63.66 71 ARG A CA 1
ATOM 552 C C . ARG A 1 71 ? -8.858 -8.575 -11.738 1.00 63.66 71 ARG A C 1
ATOM 554 O O . ARG A 1 71 ? -9.731 -9.253 -12.272 1.00 63.66 71 ARG A O 1
ATOM 561 N N . PHE A 1 72 ? -8.347 -7.483 -12.310 1.00 62.06 72 PHE A N 1
ATOM 562 C CA . PHE A 1 72 ? -8.772 -6.972 -13.607 1.00 62.06 72 PHE A CA 1
ATOM 563 C C . PHE A 1 72 ? -7.750 -7.309 -14.690 1.00 62.06 72 PHE A C 1
ATOM 565 O O . PHE A 1 72 ? -6.618 -6.828 -14.688 1.00 62.06 72 PHE A O 1
ATOM 572 N N . ARG A 1 73 ? -8.174 -8.108 -15.674 1.00 61.97 73 ARG A N 1
ATOM 573 C CA . ARG A 1 73 ? -7.399 -8.305 -16.900 1.00 61.97 73 ARG A CA 1
ATOM 574 C C . ARG A 1 73 ? -7.488 -7.030 -17.737 1.00 61.97 73 ARG A C 1
ATOM 576 O O . ARG A 1 73 ? -8.564 -6.698 -18.240 1.00 61.97 73 ARG A O 1
ATOM 583 N N . LYS A 1 74 ? -6.372 -6.310 -17.891 1.00 63.28 74 LYS A N 1
ATOM 584 C CA . LYS A 1 74 ? -6.293 -5.206 -18.858 1.00 63.28 74 LYS A CA 1
ATOM 585 C C . LYS A 1 74 ? -6.574 -5.744 -20.266 1.00 63.28 74 LYS A C 1
ATOM 587 O O . LYS A 1 74 ? -6.251 -6.888 -20.572 1.00 63.28 74 LYS A O 1
ATOM 592 N N . ARG A 1 75 ? -7.198 -4.925 -21.116 1.00 66.69 75 ARG A N 1
ATOM 593 C CA . ARG A 1 75 ? -7.311 -5.227 -22.552 1.00 66.69 75 ARG A CA 1
ATOM 594 C C . ARG A 1 75 ? -5.916 -5.178 -23.172 1.00 66.69 75 ARG A C 1
ATOM 596 O O . ARG A 1 75 ? -5.133 -4.312 -22.785 1.00 66.69 75 ARG A O 1
ATOM 603 N N . ASP A 1 76 ? -5.651 -6.029 -24.158 1.00 65.56 76 ASP A N 1
ATOM 604 C CA . ASP A 1 76 ? -4.349 -6.093 -24.840 1.00 65.56 76 ASP A CA 1
ATOM 605 C C . ASP A 1 76 ? -3.926 -4.728 -25.415 1.00 65.56 76 ASP A C 1
ATOM 607 O O . ASP A 1 76 ? -2.760 -4.351 -25.349 1.00 65.56 76 ASP A O 1
ATOM 611 N N . SER A 1 77 ? -4.895 -3.913 -25.851 1.00 70.50 77 SER A N 1
ATOM 612 C CA . SER A 1 77 ? -4.688 -2.538 -26.331 1.00 70.50 77 SER A CA 1
ATOM 613 C C . SER A 1 77 ? -4.121 -1.561 -25.291 1.00 70.50 77 SER A C 1
ATOM 615 O O . SER A 1 77 ? -3.702 -0.471 -25.656 1.00 70.50 77 SER A O 1
ATOM 617 N N . HIS A 1 78 ? -4.150 -1.902 -24.000 1.00 63.22 78 HIS A N 1
ATOM 618 C CA . HIS A 1 78 ? -3.637 -1.078 -22.897 1.00 63.22 78 HIS A CA 1
ATOM 619 C C . HIS A 1 78 ? -2.378 -1.677 -22.245 1.00 63.22 78 HIS A C 1
ATOM 621 O O . HIS A 1 78 ? -1.936 -1.177 -21.209 1.00 63.22 78 HIS A O 1
ATOM 627 N N . LEU A 1 79 ? -1.842 -2.770 -22.800 1.00 61.25 79 LEU A N 1
ATOM 628 C CA . LEU A 1 79 ? -0.591 -3.396 -22.355 1.00 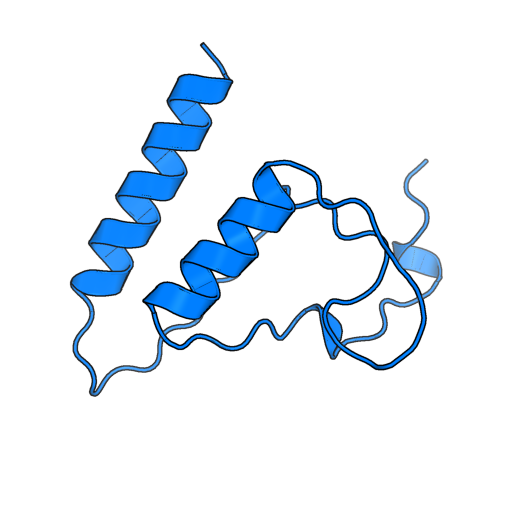61.25 79 LEU A CA 1
ATOM 629 C C . LEU A 1 79 ? 0.632 -2.864 -23.114 1.00 61.25 79 LEU A C 1
ATOM 631 O O . LEU A 1 79 ? 1.754 -3.053 -22.658 1.00 61.25 79 LEU A O 1
ATOM 635 N N . ILE A 1 80 ? 0.419 -2.190 -24.247 1.00 46.06 80 ILE A N 1
ATOM 636 C CA . ILE A 1 80 ? 1.478 -1.649 -25.099 1.00 46.06 80 ILE A CA 1
ATOM 637 C C . ILE A 1 80 ? 1.392 -0.125 -25.061 1.00 46.06 80 ILE A C 1
ATOM 639 O O . ILE A 1 80 ? 0.454 0.469 -25.590 1.00 46.06 80 ILE A O 1
ATOM 643 N N . THR A 1 81 ? 2.373 0.509 -24.433 1.00 46.91 81 THR A N 1
ATOM 644 C CA . THR A 1 81 ? 2.657 1.940 -24.595 1.00 46.91 81 THR A CA 1
ATOM 645 C C . THR A 1 81 ? 3.891 2.065 -25.483 1.00 46.91 81 THR A C 1
ATOM 647 O O . THR A 1 81 ? 4.934 1.520 -25.122 1.00 46.91 81 THR A O 1
ATOM 650 N N . PHE A 1 82 ? 3.734 2.699 -26.651 1.00 43.12 82 PHE A N 1
ATOM 651 C CA . PHE A 1 82 ? 4.828 3.042 -27.571 1.00 43.12 82 PHE A CA 1
ATOM 652 C C . PHE A 1 82 ? 5.735 4.129 -26.990 1.00 43.12 82 PHE A C 1
ATOM 654 O O . PHE A 1 82 ? 5.209 4.980 -26.234 1.00 43.12 82 PHE A O 1
#

pLDDT: mean 74.87, std 16.8, range [38.5, 95.31]

InterPro domains:
  IPR027124 SWR1-complex protein 5/Craniofacial development protein 1/2 [PTHR23227] (3-82)
  IPR036691 Endonuclease/exonuclease/phosphatase superfamily [G3DSA:3.60.10.10] (3-81)

Solvent-accessible surface area (backbone atoms only — not comparable to full-atom values): 5581 Å² total; per-residue (Å²): 112,70,64,62,54,52,52,52,50,52,52,50,52,51,54,58,56,69,70,53,57,94,89,60,89,85,82,90,82,79,88,77,76,42,62,64,89,71,53,76,87,79,96,76,87,89,83,85,69,42,76,44,34,49,52,53,50,53,56,26,62,77,69,75,49,81,79,59,74,48,78,52,83,76,58,74,85,75,73,65,82,131

Secondary structure (DSSP, 8-state):
-HHHHHHHHHHHHHHHHHTS-TTSPP---S------SS-SSSSS---PPPHHHHHHHHHHHHTT---GGGGS---GGGT---

Organism: Haemonchus placei (NCBI:txid6290)

Mean predicted aligned error: 9.46 Å

Foldseek 3Di:
DVVVVLVVVLVVVLVVLVPDDPVDDDDDDDPLVFDDPAADDDDDDDDDTDPSVVSVVVSCVVNVHDDCVNVDDDDPVVVDDD

Radius of gyration: 14.35 Å; Cα contacts (8 Å, |Δi|>4): 33; chains: 1; bounding box: 32×34×38 Å

Sequence (82 aa):
MLEQIKDKFWNLLDEKTAEVLLQEAIVVAGNLNGHKDVAAMGGFGYWSLNTNGERILEYADSHNLAIINTRFRKRDSHLITF